Protein AF-A0A8C6QW88-F1 (afdb_monomer)

Structure (mmCIF, N/CA/C/O backbone):
data_AF-A0A8C6QW88-F1
#
_entry.id   AF-A0A8C6QW88-F1
#
loop_
_atom_site.group_PDB
_atom_site.id
_atom_site.type_symbol
_atom_site.label_atom_id
_atom_site.label_alt_i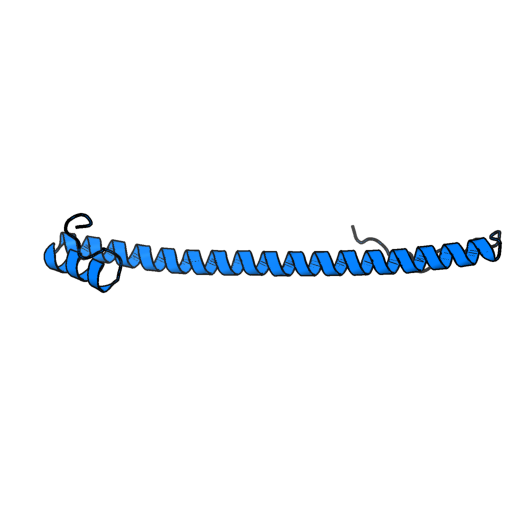d
_atom_site.label_comp_id
_atom_site.label_asym_id
_atom_site.label_entity_id
_atom_site.label_seq_id
_atom_site.pdbx_PDB_ins_code
_atom_site.Cartn_x
_atom_site.Cartn_y
_atom_site.Cartn_z
_atom_site.occupancy
_atom_site.B_iso_or_equiv
_atom_site.auth_seq_id
_atom_site.auth_comp_id
_atom_site.auth_asym_id
_atom_site.auth_atom_id
_atom_site.pdbx_PDB_model_num
ATOM 1 N N . MET A 1 1 ? 12.842 18.395 -13.458 1.00 39.19 1 MET A N 1
ATOM 2 C CA . MET A 1 1 ? 13.564 18.421 -14.747 1.00 39.19 1 MET A CA 1
ATOM 3 C C . MET A 1 1 ? 12.752 17.596 -15.723 1.00 39.19 1 MET A C 1
ATOM 5 O O . MET A 1 1 ? 12.643 16.396 -15.527 1.00 39.19 1 MET A O 1
ATOM 9 N N . VAL A 1 2 ? 12.088 18.245 -16.677 1.00 38.31 2 VAL A N 1
ATOM 10 C CA . VAL A 1 2 ? 11.358 17.550 -17.743 1.00 38.31 2 VAL A CA 1
ATOM 11 C C . VAL A 1 2 ? 12.418 16.987 -18.684 1.00 38.31 2 VAL A C 1
ATOM 13 O O . VAL A 1 2 ? 13.202 17.755 -19.242 1.00 38.31 2 VAL A O 1
ATOM 16 N N . LEU A 1 3 ? 12.514 15.661 -18.776 1.00 43.72 3 LEU A N 1
ATOM 17 C CA . LEU A 1 3 ? 13.368 15.003 -19.758 1.00 43.72 3 LEU A CA 1
ATOM 18 C C . LEU A 1 3 ? 12.786 15.340 -21.129 1.00 43.72 3 LEU A C 1
ATOM 20 O O . LEU A 1 3 ? 11.715 14.871 -21.493 1.00 43.72 3 LEU A O 1
ATOM 24 N N . LYS A 1 4 ? 13.458 16.248 -21.832 1.00 44.44 4 LYS A N 1
ATOM 25 C CA . LYS A 1 4 ? 13.124 16.634 -23.195 1.00 44.44 4 LYS A CA 1
ATOM 26 C C . LYS A 1 4 ? 13.384 15.413 -24.075 1.00 44.44 4 LYS A C 1
ATOM 28 O O . LYS A 1 4 ? 14.539 15.051 -24.288 1.00 44.44 4 LYS A O 1
ATOM 33 N N . GLU A 1 5 ? 12.319 14.744 -24.500 1.00 51.09 5 GLU A N 1
ATOM 34 C CA . GLU A 1 5 ? 12.393 13.650 -25.462 1.00 51.09 5 GLU A CA 1
ATOM 35 C C . GLU A 1 5 ? 12.981 14.199 -26.766 1.00 51.09 5 GLU A C 1
ATOM 37 O O . GLU A 1 5 ? 12.443 15.118 -27.382 1.00 51.09 5 GLU A O 1
ATOM 42 N N . GLY A 1 6 ? 14.161 13.695 -27.125 1.00 51.28 6 GLY A N 1
ATOM 43 C CA . GLY A 1 6 ? 14.83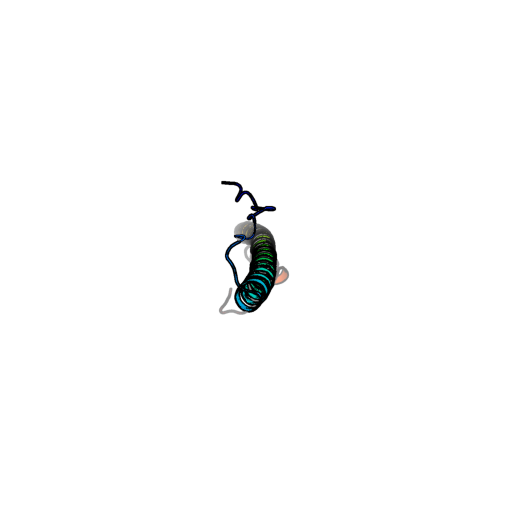0 13.993 -28.383 1.00 51.28 6 GLY A CA 1
ATOM 44 C C . GLY A 1 6 ? 14.122 13.288 -29.532 1.00 51.28 6 GLY A C 1
ATOM 45 O O . GLY A 1 6 ? 14.610 12.280 -30.038 1.00 51.28 6 GLY A O 1
ATOM 46 N N . GLU A 1 7 ? 12.968 13.805 -29.939 1.00 51.19 7 GLU A N 1
ATOM 47 C CA . GLU A 1 7 ? 12.393 13.521 -31.251 1.00 51.19 7 GLU A CA 1
ATOM 48 C C . GLU A 1 7 ? 13.228 14.260 -32.305 1.00 51.19 7 GLU A C 1
ATOM 50 O O . GLU A 1 7 ? 12.982 15.421 -32.622 1.00 51.19 7 GLU A O 1
ATOM 55 N N . GLY A 1 8 ? 14.291 13.606 -32.779 1.00 55.69 8 GLY A N 1
ATOM 56 C CA . GLY A 1 8 ? 15.162 14.137 -33.831 1.00 55.69 8 GLY A CA 1
ATOM 57 C C . GLY A 1 8 ? 16.655 13.952 -33.577 1.00 55.69 8 GLY A C 1
ATOM 58 O O . GLY A 1 8 ? 17.421 14.893 -33.749 1.00 55.69 8 GLY A O 1
ATOM 59 N N . GLU A 1 9 ? 17.102 12.766 -33.157 1.00 59.72 9 GLU A N 1
ATOM 60 C CA . GLU A 1 9 ? 18.519 12.423 -33.333 1.00 59.72 9 GLU A CA 1
ATOM 61 C C . GLU A 1 9 ? 18.755 12.133 -34.819 1.00 59.72 9 GLU A C 1
ATOM 63 O O . GLU A 1 9 ? 18.474 11.019 -35.284 1.00 59.72 9 GLU A O 1
ATOM 68 N N . ASP A 1 10 ? 19.223 13.163 -35.539 1.00 64.94 10 ASP A N 1
ATOM 69 C CA . ASP A 1 10 ? 19.799 13.082 -36.884 1.00 64.94 10 ASP A CA 1
ATOM 70 C C . ASP A 1 10 ? 20.609 11.791 -37.000 1.00 64.94 10 ASP A C 1
ATOM 72 O O . ASP A 1 10 ? 21.611 11.605 -36.307 1.00 64.94 10 ASP A O 1
ATOM 76 N N . VAL A 1 11 ? 20.134 10.856 -37.828 1.00 64.31 11 VAL A N 1
ATOM 77 C CA . VAL A 1 11 ? 20.845 9.599 -38.061 1.00 64.31 11 VAL A CA 1
ATOM 78 C C . VAL A 1 11 ? 22.164 9.967 -38.737 1.00 64.31 11 VAL A C 1
ATOM 80 O O . VAL A 1 11 ? 22.118 10.528 -39.836 1.00 64.31 11 VAL A O 1
ATOM 83 N N . PRO A 1 12 ? 23.323 9.666 -38.128 1.00 71.12 12 PRO A N 1
ATOM 84 C CA . PRO A 1 12 ? 24.604 10.004 -38.725 1.00 71.12 12 PRO A CA 1
ATOM 85 C C . PRO A 1 12 ? 24.702 9.416 -40.141 1.00 71.12 12 PRO A C 1
ATOM 87 O O . PRO A 1 12 ? 24.373 8.249 -40.399 1.00 71.12 12 PRO A O 1
ATOM 90 N N . SER A 1 13 ? 25.059 10.260 -41.110 1.00 70.25 13 SER A N 1
ATOM 91 C CA . SER A 1 13 ? 25.074 9.877 -42.527 1.00 70.25 13 SER A CA 1
ATOM 92 C C . SER A 1 13 ? 26.128 8.808 -42.839 1.00 70.25 13 SER A C 1
ATOM 94 O O . SER A 1 13 ? 25.993 8.098 -43.833 1.00 70.25 13 SER A O 1
ATOM 96 N N . ASP A 1 14 ? 27.127 8.667 -41.970 1.00 81.19 14 ASP A N 1
ATOM 97 C CA . ASP A 1 14 ? 28.286 7.777 -42.054 1.00 81.19 14 ASP A CA 1
ATOM 98 C C . ASP A 1 14 ? 28.022 6.318 -41.642 1.00 81.19 14 ASP A C 1
ATOM 100 O O . ASP A 1 14 ? 28.894 5.478 -41.845 1.00 81.19 14 ASP A O 1
ATOM 104 N N . LEU A 1 15 ? 26.829 5.981 -41.142 1.00 80.38 15 LEU A N 1
ATOM 105 C CA . LEU A 1 15 ? 26.510 4.603 -40.747 1.00 80.38 15 LEU A CA 1
ATOM 106 C C . LEU A 1 15 ? 26.360 3.647 -41.945 1.00 80.38 15 LEU A C 1
ATOM 108 O O . LEU A 1 15 ? 25.785 3.973 -42.986 1.00 80.38 15 LEU A O 1
ATOM 112 N N . THR A 1 16 ? 26.794 2.407 -41.791 1.00 89.50 16 THR A N 1
ATOM 113 C CA . THR A 1 16 ? 26.479 1.319 -42.726 1.00 89.50 16 THR A CA 1
ATOM 114 C C . THR A 1 16 ? 25.010 0.886 -42.601 1.00 89.50 16 THR A C 1
ATOM 116 O O . THR A 1 16 ? 24.304 1.256 -41.663 1.00 89.50 16 THR A O 1
ATOM 119 N N . ALA A 1 17 ? 24.498 0.112 -43.564 1.00 86.69 17 ALA A N 1
ATOM 120 C CA . ALA A 1 17 ? 23.114 -0.376 -43.516 1.00 86.69 17 ALA A CA 1
ATOM 121 C C . ALA A 1 17 ? 22.842 -1.262 -42.283 1.00 86.69 17 ALA A C 1
ATOM 123 O O . ALA A 1 17 ? 21.769 -1.175 -41.690 1.00 86.69 17 ALA A O 1
ATOM 124 N N . GLU A 1 18 ? 23.828 -2.067 -41.879 1.00 91.31 18 GLU A N 1
ATOM 125 C CA . GLU A 1 18 ? 23.756 -2.927 -40.693 1.00 91.31 18 GLU A CA 1
ATOM 126 C C . GLU A 1 18 ? 23.683 -2.095 -39.406 1.00 91.31 18 GLU A C 1
ATOM 128 O O . GLU A 1 18 ? 22.786 -2.303 -38.590 1.00 91.31 18 GLU A O 1
ATOM 133 N N . GLU A 1 19 ? 24.536 -1.076 -39.269 1.00 89.00 19 GLU A N 1
ATOM 134 C CA . GLU A 1 19 ? 24.529 -0.176 -38.107 1.00 89.00 19 GLU A CA 1
ATOM 135 C C . GLU A 1 19 ? 23.231 0.639 -38.006 1.00 89.00 19 GLU A C 1
ATOM 137 O O . GLU A 1 19 ? 22.718 0.864 -36.909 1.00 89.00 19 GLU A O 1
ATOM 142 N N . ARG A 1 20 ? 22.646 1.054 -39.141 1.00 86.44 20 ARG A N 1
ATOM 143 C CA . ARG A 1 20 ? 21.329 1.720 -39.152 1.00 86.44 20 ARG A CA 1
ATOM 144 C C . ARG A 1 20 ? 20.225 0.792 -38.640 1.00 86.44 20 ARG A C 1
ATOM 146 O O . ARG A 1 20 ? 19.368 1.242 -37.880 1.00 86.44 20 ARG A O 1
ATOM 153 N N . GLN A 1 21 ? 20.252 -0.485 -39.026 1.00 90.44 21 GLN A N 1
ATOM 154 C CA . GLN A 1 21 ? 19.273 -1.468 -38.562 1.00 90.44 21 GLN A CA 1
ATOM 155 C C . GLN A 1 21 ? 19.436 -1.774 -37.068 1.00 90.44 21 GLN A C 1
ATOM 157 O O . GLN A 1 21 ? 18.444 -1.888 -36.345 1.00 90.44 21 GLN A O 1
ATOM 162 N N . GLU A 1 22 ? 20.674 -1.880 -36.585 1.00 92.44 22 GLU A N 1
ATOM 163 C CA . GLU A 1 22 ? 20.954 -2.079 -35.163 1.00 92.44 22 GLU A CA 1
ATOM 164 C C . GLU A 1 22 ? 20.514 -0.871 -34.326 1.00 92.44 22 GLU A C 1
ATOM 166 O O . GLU A 1 22 ? 19.868 -1.043 -33.290 1.00 92.44 22 GLU A O 1
ATOM 171 N N . LEU A 1 23 ? 20.749 0.351 -34.812 1.00 89.50 23 LEU A N 1
ATOM 172 C CA . LEU A 1 23 ? 20.258 1.571 -34.174 1.00 89.50 23 LEU A CA 1
ATOM 173 C C . LEU A 1 23 ? 18.726 1.586 -34.066 1.00 89.50 23 LEU A C 1
ATOM 175 O O . LEU A 1 23 ? 18.188 1.970 -33.027 1.00 89.50 23 LEU A O 1
ATOM 179 N N . GLU A 1 24 ? 18.009 1.148 -35.104 1.00 90.94 24 GLU A N 1
ATOM 180 C CA . GLU A 1 24 ? 16.548 1.020 -35.056 1.00 90.94 24 GLU A CA 1
ATOM 181 C C . GLU A 1 24 ? 16.104 -0.004 -33.998 1.00 90.94 24 GLU A C 1
ATOM 183 O O . GLU A 1 24 ? 15.201 0.273 -33.205 1.00 90.94 24 GLU A O 1
ATOM 188 N N . ASN A 1 25 ? 16.780 -1.154 -33.922 1.00 95.19 25 ASN A N 1
ATOM 189 C CA . ASN A 1 25 ? 16.499 -2.180 -32.916 1.00 95.19 25 ASN A CA 1
ATOM 190 C C . ASN A 1 25 ? 16.731 -1.655 -31.491 1.00 95.19 25 ASN A C 1
ATOM 192 O O . ASN A 1 25 ? 15.905 -1.880 -30.604 1.00 95.19 25 ASN A O 1
ATOM 196 N N . ILE A 1 26 ? 17.820 -0.911 -31.270 1.00 94.75 26 ILE A N 1
ATOM 197 C CA . ILE A 1 26 ? 18.115 -0.264 -29.985 1.00 94.75 26 ILE A CA 1
ATOM 198 C C . ILE A 1 26 ? 17.033 0.764 -29.645 1.00 94.75 26 ILE A C 1
ATOM 200 O O . ILE A 1 26 ? 16.550 0.791 -28.513 1.00 94.75 26 ILE A O 1
ATOM 204 N N . ARG A 1 27 ? 16.616 1.591 -30.612 1.00 93.19 27 ARG A N 1
ATOM 205 C CA . ARG A 1 27 ? 15.550 2.589 -30.421 1.00 93.19 27 ARG A CA 1
ATOM 206 C C . ARG A 1 27 ? 14.222 1.932 -30.054 1.00 93.19 27 ARG A C 1
ATOM 208 O O . ARG A 1 27 ? 13.583 2.379 -29.104 1.00 93.19 27 ARG A O 1
ATOM 215 N N . ARG A 1 28 ? 13.851 0.841 -30.728 1.00 96.25 28 ARG A N 1
ATOM 216 C CA . ARG A 1 28 ? 12.650 0.058 -30.409 1.00 96.25 28 ARG A CA 1
ATOM 217 C C . ARG A 1 28 ? 12.714 -0.510 -28.995 1.00 96.25 28 ARG A C 1
ATOM 219 O O . ARG A 1 28 ? 11.813 -0.281 -28.197 1.00 96.25 28 ARG A O 1
ATOM 226 N N . ARG A 1 29 ? 13.825 -1.159 -28.641 1.00 96.44 29 ARG A N 1
ATOM 227 C CA . ARG A 1 29 ? 14.012 -1.730 -27.302 1.00 96.44 29 ARG A CA 1
ATOM 228 C C . ARG A 1 29 ? 14.022 -0.660 -26.209 1.00 96.44 29 ARG A C 1
ATOM 230 O O . ARG A 1 29 ? 13.508 -0.884 -25.119 1.00 96.44 29 ARG A O 1
ATOM 237 N N . LYS A 1 30 ? 14.578 0.522 -26.491 1.00 95.44 30 LYS A N 1
ATOM 238 C CA . LYS A 1 30 ? 14.512 1.680 -25.589 1.00 95.44 30 LYS A CA 1
ATOM 239 C C . LYS A 1 30 ? 13.062 2.112 -25.357 1.00 95.44 30 LYS A C 1
ATOM 241 O O . LYS A 1 30 ? 12.707 2.371 -24.213 1.00 95.44 30 LYS A O 1
ATOM 246 N N . GLN A 1 31 ? 12.237 2.177 -26.403 1.00 96.12 31 GLN A N 1
ATOM 247 C CA . GLN A 1 31 ? 10.814 2.513 -26.273 1.00 96.12 31 GLN A CA 1
ATOM 248 C C . GLN A 1 31 ? 10.055 1.470 -25.446 1.00 96.12 31 GLN A C 1
ATOM 250 O O . GLN A 1 31 ? 9.307 1.846 -24.549 1.00 96.12 31 GLN A O 1
ATOM 255 N N . GLU A 1 32 ? 10.301 0.181 -25.683 1.00 97.44 32 GLU A N 1
ATOM 256 C CA . GLU A 1 32 ? 9.712 -0.912 -24.894 1.00 97.44 32 GLU A CA 1
ATOM 257 C C . GLU A 1 32 ? 10.081 -0.795 -23.409 1.00 97.44 32 GLU A C 1
ATOM 259 O O . GLU A 1 32 ? 9.206 -0.812 -22.547 1.00 97.44 32 GLU A O 1
ATOM 264 N N . LEU A 1 33 ? 11.364 -0.576 -23.104 1.00 97.94 33 LEU A N 1
ATOM 265 C CA . LEU A 1 33 ? 11.827 -0.396 -21.727 1.00 97.94 33 LEU A CA 1
ATOM 266 C C . LEU A 1 33 ? 11.219 0.843 -21.063 1.00 97.94 33 LEU A C 1
ATOM 268 O O . LEU A 1 33 ? 10.877 0.799 -19.885 1.00 97.94 33 LEU A O 1
ATOM 272 N N . LEU A 1 34 ? 11.079 1.954 -21.790 1.00 97.00 34 LEU A N 1
ATOM 273 C CA . LEU A 1 34 ? 10.436 3.158 -21.257 1.00 97.00 34 LEU A CA 1
ATOM 274 C C . LEU A 1 34 ? 8.954 2.919 -20.953 1.00 97.00 34 LEU A C 1
ATOM 276 O O . LEU A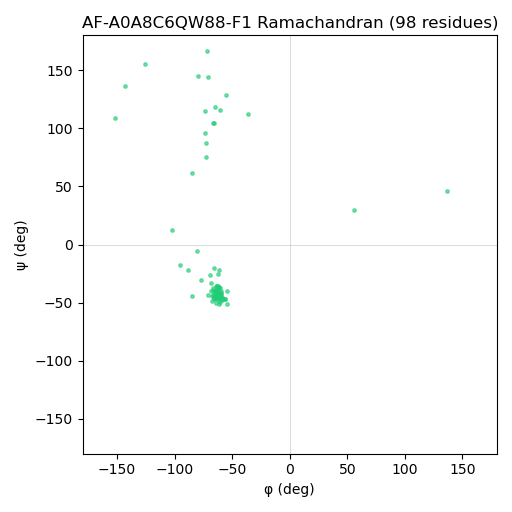 1 34 ? 8.478 3.359 -19.906 1.00 97.00 34 LEU A O 1
ATOM 280 N N . ALA A 1 35 ? 8.250 2.189 -21.821 1.00 97.06 35 ALA A N 1
ATOM 281 C CA . ALA A 1 35 ? 6.864 1.803 -21.591 1.00 97.06 35 ALA A CA 1
ATOM 282 C C . ALA A 1 35 ? 6.730 0.889 -20.361 1.00 97.06 35 ALA A C 1
ATOM 284 O O . ALA A 1 35 ? 5.868 1.124 -19.515 1.00 97.06 35 ALA A O 1
ATOM 285 N N . ASP A 1 36 ? 7.622 -0.093 -20.207 1.00 98.12 36 ASP A N 1
ATOM 286 C CA . ASP A 1 36 ? 7.653 -0.971 -19.033 1.00 98.12 36 ASP A CA 1
ATOM 287 C C . ASP A 1 36 ? 7.940 -0.196 -17.739 1.00 98.12 36 ASP A C 1
ATOM 289 O O . ASP A 1 36 ? 7.273 -0.413 -16.727 1.00 98.12 36 ASP A O 1
ATOM 293 N N . ILE A 1 37 ? 8.894 0.743 -17.763 1.00 97.94 37 ILE A N 1
ATOM 294 C CA . ILE A 1 37 ? 9.181 1.621 -16.619 1.00 97.94 37 ILE A CA 1
ATOM 295 C C . ILE A 1 37 ? 7.946 2.443 -16.254 1.00 97.94 37 ILE A C 1
ATOM 297 O O . ILE A 1 37 ? 7.664 2.613 -15.067 1.00 97.94 37 ILE A O 1
ATOM 301 N N . GLN A 1 38 ? 7.226 2.974 -17.244 1.00 97.12 38 GLN A N 1
ATOM 302 C CA . GLN A 1 38 ? 6.026 3.760 -16.984 1.00 97.12 38 GLN A CA 1
ATOM 303 C C . GLN A 1 38 ? 4.927 2.896 -16.360 1.00 97.12 38 GLN A C 1
ATOM 305 O O . GLN A 1 38 ? 4.400 3.271 -15.317 1.00 97.12 38 GLN A O 1
ATOM 310 N N . ARG A 1 39 ? 4.675 1.700 -16.905 1.00 98.31 39 ARG A N 1
ATOM 311 C CA . ARG A 1 39 ? 3.711 0.751 -16.331 1.00 98.31 39 ARG A CA 1
ATOM 312 C C . ARG A 1 39 ? 4.046 0.418 -14.876 1.00 98.31 39 ARG A C 1
ATOM 314 O O . ARG A 1 39 ? 3.177 0.499 -14.019 1.00 98.31 39 ARG A O 1
ATOM 321 N N . LEU A 1 40 ? 5.309 0.108 -14.576 1.00 98.25 40 LEU A N 1
ATOM 322 C CA . LEU A 1 40 ? 5.735 -0.198 -13.206 1.00 98.25 40 LEU A CA 1
ATOM 323 C C . LEU A 1 40 ? 5.543 0.987 -12.251 1.00 98.25 40 LEU A C 1
ATOM 325 O O . LEU A 1 40 ? 5.197 0.791 -11.089 1.00 98.25 40 LEU A O 1
ATOM 329 N N . LYS A 1 41 ? 5.767 2.223 -12.712 1.00 98.00 41 LYS A N 1
ATOM 330 C CA . LYS A 1 41 ? 5.490 3.418 -11.902 1.00 98.00 41 LYS A CA 1
ATOM 331 C C . LYS A 1 41 ? 4.004 3.565 -11.602 1.00 98.00 41 LYS A C 1
ATOM 333 O O . LYS A 1 41 ? 3.667 3.917 -10.475 1.00 98.00 41 LYS A O 1
ATOM 338 N N . ASP A 1 42 ? 3.153 3.298 -12.587 1.00 97.56 42 ASP A N 1
ATOM 339 C CA . ASP A 1 42 ? 1.703 3.382 -12.433 1.00 97.56 42 ASP A CA 1
ATOM 340 C C . ASP A 1 42 ? 1.200 2.299 -11.460 1.00 97.56 42 ASP A C 1
ATOM 342 O O . ASP A 1 42 ? 0.455 2.616 -10.535 1.00 97.56 42 ASP A O 1
ATOM 346 N N . GLU A 1 43 ? 1.708 1.065 -11.572 1.00 98.12 43 GLU A N 1
ATOM 347 C CA . GLU A 1 43 ? 1.431 -0.030 -10.625 1.00 98.12 43 GLU A CA 1
ATOM 348 C C . GLU A 1 43 ? 1.862 0.329 -9.190 1.00 98.12 43 GLU A C 1
ATOM 350 O O . GLU A 1 43 ? 1.111 0.135 -8.234 1.00 98.12 43 GLU A O 1
ATOM 355 N N . ILE A 1 44 ? 3.057 0.906 -9.011 1.00 97.81 44 ILE A N 1
ATOM 356 C CA . ILE A 1 44 ? 3.528 1.354 -7.689 1.00 97.81 44 ILE A CA 1
ATOM 357 C C . ILE A 1 44 ? 2.625 2.460 -7.129 1.00 97.81 44 ILE A C 1
ATOM 359 O O . ILE A 1 44 ? 2.327 2.459 -5.933 1.00 97.81 44 ILE A O 1
ATOM 363 N N . ALA A 1 45 ? 2.204 3.409 -7.968 1.00 97.19 45 ALA A N 1
ATOM 364 C CA . ALA A 1 45 ? 1.325 4.495 -7.549 1.00 97.19 45 ALA A CA 1
ATOM 365 C C . ALA A 1 45 ? -0.051 3.972 -7.108 1.00 97.19 45 ALA A C 1
ATOM 367 O O . ALA A 1 45 ? -0.590 4.444 -6.108 1.00 97.19 45 ALA A O 1
ATOM 368 N N . GLU A 1 46 ? -0.597 2.976 -7.806 1.00 97.38 46 GLU A N 1
ATOM 369 C CA . GLU A 1 46 ? -1.845 2.310 -7.427 1.00 97.38 46 GLU A CA 1
ATOM 370 C C . GLU A 1 46 ? -1.724 1.627 -6.059 1.00 97.38 46 GLU A C 1
ATOM 372 O O . GLU A 1 46 ? -2.499 1.934 -5.152 1.00 97.38 46 GLU A O 1
ATOM 377 N N . VAL A 1 47 ? -0.690 0.804 -5.858 1.00 97.25 47 VAL A N 1
ATOM 378 C CA . VAL A 1 47 ? -0.447 0.126 -4.573 1.00 97.25 47 VAL A CA 1
ATOM 379 C C . VAL A 1 47 ? -0.248 1.131 -3.432 1.00 97.25 47 VAL A C 1
ATOM 381 O O . VAL A 1 47 ? -0.756 0.931 -2.329 1.00 97.25 47 VAL A O 1
ATOM 384 N N . ALA A 1 48 ? 0.463 2.237 -3.674 1.00 95.31 48 ALA A N 1
ATOM 385 C CA . ALA A 1 48 ? 0.639 3.286 -2.671 1.00 95.31 48 ALA A CA 1
ATOM 386 C C . ALA A 1 48 ? -0.702 3.924 -2.260 1.00 95.31 48 ALA A C 1
ATOM 388 O O . ALA A 1 48 ? -0.954 4.104 -1.066 1.00 95.31 48 ALA A O 1
ATOM 389 N N . ASN A 1 49 ? -1.580 4.202 -3.229 1.00 94.94 49 ASN A N 1
ATOM 390 C CA . ASN A 1 49 ? -2.921 4.731 -2.969 1.00 94.94 49 ASN A CA 1
ATOM 391 C C . ASN A 1 49 ? -3.797 3.728 -2.199 1.00 94.94 49 ASN A C 1
ATOM 393 O O . ASN A 1 49 ? -4.538 4.118 -1.294 1.00 94.94 49 ASN A O 1
ATOM 397 N N . GLU A 1 50 ? -3.712 2.434 -2.522 1.00 93.75 50 GLU A N 1
ATOM 398 C CA . GLU A 1 50 ? -4.424 1.389 -1.779 1.00 93.75 50 GLU A CA 1
ATOM 399 C C . GLU A 1 50 ? -3.975 1.323 -0.315 1.00 93.75 50 GLU A C 1
ATOM 401 O O . GLU A 1 50 ? -4.815 1.269 0.587 1.00 93.75 50 GLU A O 1
ATOM 406 N N . ILE A 1 51 ? -2.664 1.391 -0.059 1.00 92.62 51 ILE A N 1
ATOM 407 C CA . ILE A 1 51 ? -2.104 1.404 1.300 1.00 92.62 51 ILE A CA 1
ATOM 408 C C . ILE A 1 51 ? -2.609 2.617 2.091 1.00 92.62 51 ILE A C 1
ATOM 410 O O . ILE A 1 51 ? -3.033 2.464 3.239 1.00 92.62 51 ILE A O 1
ATOM 414 N N . GLU A 1 52 ? -2.603 3.810 1.495 1.00 90.38 52 GLU A N 1
ATOM 415 C CA . GLU A 1 52 ? -3.099 5.026 2.152 1.00 90.38 52 GLU A CA 1
ATOM 416 C C . GLU A 1 52 ? -4.598 4.924 2.4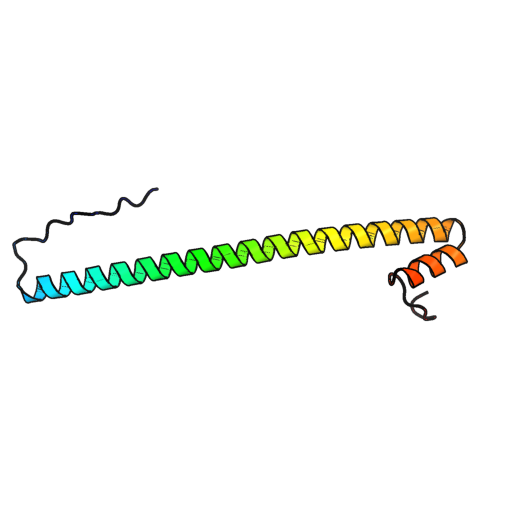83 1.00 90.38 52 GLU A C 1
ATOM 418 O O . GLU A 1 52 ? -5.029 5.229 3.601 1.00 90.38 52 GLU A O 1
ATOM 423 N N . SER A 1 53 ? -5.397 4.418 1.539 1.00 88.50 53 SER A N 1
ATOM 424 C CA . SER A 1 53 ? -6.836 4.197 1.719 1.00 88.50 53 SER A CA 1
ATOM 425 C C . SER A 1 53 ? -7.141 3.206 2.850 1.00 88.50 53 SER A C 1
ATOM 427 O O . SER A 1 53 ? -8.025 3.447 3.690 1.00 88.50 53 SER A O 1
ATOM 429 N N . LEU A 1 54 ? -6.385 2.105 2.915 1.00 87.25 54 LEU A N 1
ATOM 430 C CA . LEU A 1 54 ? -6.479 1.123 3.994 1.00 87.25 54 LEU A CA 1
ATOM 431 C C . LEU A 1 54 ? -6.084 1.742 5.339 1.00 87.25 54 LEU A C 1
ATOM 433 O O . LEU A 1 54 ? -6.840 1.604 6.302 1.00 87.25 54 LEU A O 1
ATOM 437 N N . GLY A 1 55 ? -4.975 2.486 5.395 1.00 84.88 55 GLY A N 1
ATOM 438 C CA . GLY A 1 55 ? -4.525 3.195 6.597 1.00 84.88 55 GLY A CA 1
ATOM 439 C C . GLY A 1 55 ? -5.604 4.121 7.165 1.00 84.88 55 GLY A C 1
ATOM 440 O O . GLY A 1 55 ? -6.002 3.976 8.321 1.00 84.88 55 GLY A O 1
ATOM 441 N N . SER A 1 56 ? -6.183 4.983 6.324 1.00 82.06 56 SER A N 1
ATOM 442 C CA . SER A 1 56 ? -7.257 5.906 6.724 1.00 82.06 56 SER A CA 1
ATOM 443 C C . SER A 1 56 ? -8.523 5.185 7.208 1.00 82.06 56 SER A C 1
ATOM 445 O O . SER A 1 56 ? -9.239 5.639 8.110 1.00 82.06 56 SER A O 1
ATOM 447 N N . THR A 1 57 ? -8.847 4.046 6.599 1.00 85.88 57 THR A N 1
ATOM 448 C CA . THR A 1 57 ? -10.022 3.255 6.977 1.00 85.88 57 THR A CA 1
ATOM 449 C C . THR A 1 57 ? -9.823 2.574 8.329 1.00 85.88 57 THR A C 1
ATOM 451 O O . THR A 1 57 ? -10.717 2.632 9.179 1.00 85.88 57 THR A O 1
ATOM 454 N N . GLU A 1 58 ? -8.649 1.994 8.567 1.00 85.56 58 GLU A N 1
ATOM 455 C CA . GLU A 1 58 ? -8.302 1.373 9.846 1.00 85.56 58 GLU A CA 1
ATOM 456 C C . GLU A 1 58 ? -8.190 2.411 10.974 1.00 85.56 58 GLU A C 1
ATOM 458 O O . GLU A 1 58 ? -8.715 2.198 12.068 1.00 85.56 58 GLU A O 1
ATOM 463 N N . GLU A 1 59 ? -7.629 3.591 10.705 1.00 86.06 59 GLU A N 1
ATOM 464 C CA . GLU A 1 59 ? -7.592 4.707 11.659 1.00 86.06 59 GLU A CA 1
ATOM 465 C C . GLU A 1 59 ? -8.995 5.170 12.067 1.00 86.06 59 GLU A C 1
ATOM 467 O O . GLU A 1 59 ? -9.268 5.381 13.256 1.00 86.06 59 GLU A O 1
ATOM 472 N N . ARG A 1 60 ? -9.924 5.270 11.105 1.00 87.31 60 ARG A N 1
ATOM 473 C CA . ARG A 1 60 ? -11.330 5.596 11.391 1.00 87.31 60 ARG A CA 1
ATOM 474 C C . ARG A 1 60 ? -11.997 4.535 12.267 1.00 87.31 60 ARG A C 1
ATOM 476 O O . ARG A 1 60 ? -12.647 4.899 13.253 1.00 87.31 60 ARG A O 1
ATOM 483 N N . LYS A 1 61 ? -11.808 3.245 11.966 1.00 88.31 61 LYS A N 1
ATOM 484 C CA . LYS A 1 61 ? -12.335 2.138 12.790 1.00 88.31 61 LYS A CA 1
ATOM 485 C C . LYS A 1 61 ? -11.761 2.167 14.205 1.00 88.31 61 LYS A C 1
ATOM 487 O O . LYS A 1 61 ? -12.518 2.073 15.173 1.00 88.31 61 LYS A O 1
ATOM 492 N N . ASN A 1 62 ? -10.454 2.379 14.344 1.00 90.56 62 ASN A N 1
ATOM 493 C CA . ASN A 1 62 ? -9.795 2.477 15.645 1.00 90.56 62 ASN A CA 1
ATOM 494 C C . ASN A 1 62 ? -10.310 3.666 16.460 1.00 90.56 62 ASN A C 1
ATOM 496 O O . ASN A 1 62 ? -10.580 3.530 17.655 1.00 90.56 62 ASN A O 1
ATOM 500 N N . MET A 1 63 ? -10.521 4.822 15.826 1.00 90.56 63 MET A N 1
ATOM 501 C CA . MET A 1 63 ? -11.103 5.982 16.498 1.00 90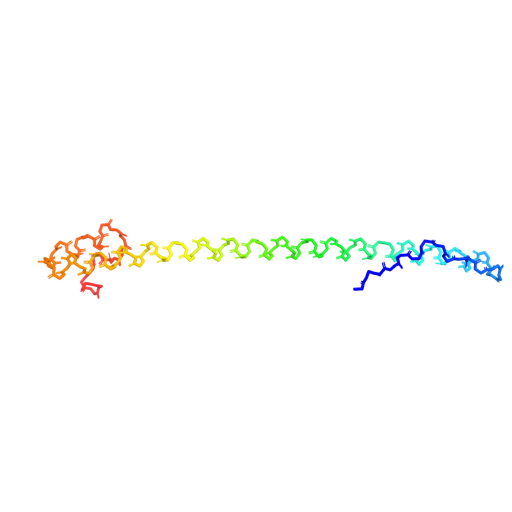.56 63 MET A CA 1
ATOM 502 C C . MET A 1 63 ? -12.530 5.702 16.991 1.00 90.56 63 MET A C 1
ATOM 504 O O . MET A 1 63 ? -12.881 6.090 18.109 1.00 90.56 63 MET A O 1
ATOM 508 N N . GLN A 1 64 ? -13.351 5.017 16.189 1.00 92.12 64 GLN A N 1
ATOM 509 C CA . GLN A 1 64 ? -14.697 4.609 16.591 1.00 92.12 64 GLN A CA 1
ATOM 510 C C . GLN A 1 64 ? -14.659 3.624 17.769 1.00 92.12 64 GLN A C 1
ATOM 512 O O . GLN A 1 64 ? -15.338 3.862 18.772 1.00 92.12 64 GLN A O 1
ATOM 517 N N . ARG A 1 65 ? -13.803 2.595 17.706 1.00 94.25 65 ARG A N 1
ATOM 518 C CA . ARG A 1 65 ? -13.603 1.622 18.792 1.00 94.25 65 ARG A CA 1
ATOM 519 C C . ARG A 1 65 ? -13.177 2.314 20.090 1.00 94.25 65 ARG A C 1
ATOM 521 O O . ARG A 1 65 ? -13.785 2.096 21.136 1.00 94.25 65 ARG A O 1
ATOM 528 N N . ASN A 1 66 ? -12.204 3.225 20.025 1.00 95.06 66 ASN A N 1
ATOM 529 C CA . ASN A 1 66 ? -11.713 3.975 21.186 1.00 95.06 66 ASN A CA 1
ATOM 530 C C . ASN A 1 66 ? -12.799 4.849 21.828 1.00 95.06 66 ASN A C 1
ATOM 532 O O . ASN A 1 66 ? -12.886 4.927 23.057 1.00 95.06 66 ASN A O 1
ATOM 536 N N . LYS A 1 67 ? -13.662 5.479 21.018 1.00 96.44 67 LYS A N 1
ATOM 537 C CA . LYS A 1 67 ? -14.821 6.230 21.526 1.00 96.44 67 LYS A CA 1
ATOM 538 C C . LYS A 1 67 ? -15.787 5.317 22.275 1.00 96.44 67 LYS A C 1
ATOM 540 O O . LYS A 1 67 ? -16.203 5.671 23.379 1.00 96.44 67 LYS A O 1
ATOM 545 N N . GLN A 1 68 ? -16.107 4.144 21.727 1.00 96.94 68 GLN A N 1
ATOM 546 C CA . GLN A 1 68 ? -16.997 3.198 22.402 1.00 96.94 68 GLN A CA 1
ATOM 547 C C . GLN A 1 68 ? -16.379 2.673 23.708 1.00 96.94 68 GLN A C 1
ATOM 549 O O . GLN A 1 68 ? -17.062 2.658 24.730 1.00 96.94 68 GLN A O 1
ATOM 554 N N . VAL A 1 69 ? -15.079 2.358 23.735 1.00 96.94 69 VAL A N 1
ATOM 555 C CA . VAL A 1 69 ? -14.383 1.959 24.974 1.00 96.94 69 VAL A CA 1
ATOM 556 C C . VAL A 1 69 ? -14.447 3.073 26.021 1.00 96.94 69 VAL A C 1
ATOM 558 O O . VAL A 1 69 ? -14.796 2.823 27.175 1.00 96.94 69 VAL A O 1
ATOM 561 N N . ALA A 1 70 ? -14.175 4.324 25.638 1.00 97.69 70 ALA A N 1
ATOM 562 C CA . ALA A 1 70 ? -14.271 5.464 26.549 1.00 97.69 70 ALA A CA 1
ATOM 563 C C . ALA A 1 70 ? -15.698 5.652 27.100 1.00 97.69 70 ALA A C 1
ATOM 565 O O . ALA A 1 70 ? -15.872 5.971 28.279 1.00 97.69 70 ALA A O 1
ATOM 566 N N . MET A 1 71 ? -16.725 5.422 26.276 1.00 97.19 71 MET A N 1
ATOM 567 C CA . MET A 1 71 ? -18.123 5.421 26.718 1.00 97.19 71 MET A CA 1
ATOM 568 C C . MET A 1 71 ? -18.429 4.274 27.686 1.00 97.19 71 MET A C 1
ATOM 570 O O . MET A 1 71 ? -19.066 4.514 28.711 1.00 97.19 71 MET A O 1
ATOM 574 N N . GLY A 1 72 ? -17.953 3.059 27.407 1.00 97.75 72 GLY A N 1
ATOM 575 C CA . GLY A 1 72 ? -18.098 1.904 28.294 1.00 97.75 72 GLY A CA 1
ATOM 576 C C . GLY A 1 72 ? -17.444 2.134 29.654 1.00 97.75 72 GLY A C 1
ATOM 577 O O . GLY A 1 72 ? -18.075 1.901 30.681 1.00 97.75 72 GLY A O 1
ATOM 578 N N . ARG A 1 73 ? -16.245 2.732 29.680 1.00 98.19 73 ARG A N 1
ATOM 579 C CA . ARG A 1 73 ? -15.576 3.159 30.924 1.00 98.19 73 ARG A CA 1
ATOM 580 C C . ARG A 1 73 ? -16.391 4.192 31.701 1.00 98.19 73 ARG A C 1
ATOM 582 O O . ARG A 1 73 ? -16.540 4.066 32.910 1.00 98.19 73 ARG A O 1
ATOM 589 N N . LYS A 1 74 ? -16.960 5.199 31.025 1.00 98.38 74 LYS A N 1
ATOM 590 C CA . LYS A 1 74 ? -17.857 6.174 31.676 1.00 98.38 74 LYS A CA 1
ATOM 591 C C . LYS A 1 74 ? -19.094 5.495 32.267 1.00 98.38 74 LYS A C 1
ATOM 593 O O . LYS A 1 74 ? -19.470 5.817 33.388 1.00 98.38 74 LYS A O 1
ATOM 598 N N . LYS A 1 75 ? -19.700 4.546 31.544 1.00 98.12 75 LYS A N 1
ATOM 599 C CA . LYS A 1 75 ? -20.838 3.756 32.035 1.00 98.12 75 LYS A CA 1
ATOM 600 C C . LYS A 1 75 ? -20.449 2.898 33.235 1.00 98.12 75 LYS A C 1
ATOM 602 O O . LYS A 1 75 ? -21.195 2.898 34.201 1.00 98.12 75 LYS A O 1
ATOM 607 N N . PHE A 1 76 ? -19.281 2.257 33.209 1.00 98.19 76 PHE A N 1
ATOM 608 C CA . PHE A 1 76 ? -18.748 1.477 34.329 1.00 98.19 76 PHE A CA 1
ATOM 609 C C . PHE A 1 76 ? -18.557 2.332 35.581 1.00 98.19 76 PHE A C 1
ATOM 611 O O . PHE A 1 76 ? -18.990 1.949 36.661 1.00 98.19 76 PHE A O 1
ATOM 618 N N . ASN A 1 77 ? -17.981 3.526 35.421 1.00 98.00 77 ASN A N 1
ATOM 619 C CA . ASN A 1 77 ? -17.802 4.466 36.526 1.00 98.00 77 ASN A CA 1
ATOM 620 C C . ASN A 1 77 ? -19.138 4.933 37.133 1.00 98.00 77 ASN A C 1
ATOM 622 O O . ASN A 1 77 ? -19.160 5.334 38.292 1.00 98.00 77 ASN A O 1
ATOM 626 N N . MET A 1 78 ? -20.236 4.913 36.366 1.00 98.06 78 MET A N 1
ATOM 627 C CA . MET A 1 78 ? -21.582 5.222 36.867 1.00 98.06 78 MET A CA 1
ATOM 628 C C . MET A 1 78 ? -22.274 4.005 37.494 1.00 98.06 78 MET A C 1
ATOM 630 O O . MET A 1 78 ? -22.924 4.127 38.526 1.00 98.06 78 MET A O 1
ATOM 634 N N . ASP A 1 79 ? -22.180 2.850 36.841 1.00 98.12 79 ASP A N 1
ATOM 635 C CA . ASP A 1 79 ? -22.757 1.575 37.252 1.00 98.12 79 ASP A CA 1
ATOM 636 C C . ASP A 1 79 ? -21.869 0.452 36.685 1.00 98.12 79 ASP A C 1
ATOM 638 O O . ASP A 1 79 ? -21.882 0.212 35.466 1.00 98.12 79 ASP A O 1
ATOM 642 N N . PRO A 1 80 ? -21.105 -0.252 37.542 1.00 97.38 80 PRO A N 1
ATOM 643 C CA . PRO A 1 80 ? -20.167 -1.275 37.096 1.00 97.38 80 PRO A CA 1
ATOM 644 C C . PRO A 1 80 ? -20.816 -2.353 36.224 1.00 97.38 80 PRO A C 1
ATOM 646 O O . PRO A 1 80 ? -20.260 -2.729 35.193 1.00 97.38 80 PRO A O 1
ATOM 649 N N . LYS A 1 81 ? -22.033 -2.798 36.566 1.00 97.00 81 LYS A N 1
ATOM 650 C CA . LYS A 1 81 ? -22.726 -3.855 35.815 1.00 97.00 81 LYS A CA 1
ATOM 651 C C . LYS A 1 81 ? -23.119 -3.373 34.424 1.00 97.00 81 LYS A C 1
ATOM 653 O O . LYS A 1 81 ? -22.897 -4.081 33.447 1.00 97.00 81 LYS A O 1
ATOM 658 N N . LYS A 1 82 ? -23.656 -2.153 34.312 1.00 97.50 82 LYS A N 1
ATOM 659 C CA . LYS A 1 82 ? -24.035 -1.576 33.009 1.00 97.50 82 LYS A CA 1
ATOM 660 C C . LYS A 1 82 ? -22.829 -1.259 32.132 1.00 97.50 82 LYS A C 1
ATOM 662 O O . LYS A 1 82 ? -22.935 -1.343 30.912 1.00 97.50 82 LYS A O 1
ATOM 667 N N . GLY A 1 83 ? -21.701 -0.875 32.727 1.00 97.81 83 GLY A N 1
ATOM 668 C CA . GLY A 1 83 ? -20.451 -0.663 32.000 1.00 97.81 83 GLY A CA 1
ATOM 669 C C . GLY A 1 83 ? -19.908 -1.938 31.368 1.00 97.81 83 GLY A C 1
ATOM 670 O O . GLY A 1 83 ? -19.638 -1.941 30.169 1.00 97.81 83 GLY A O 1
ATOM 671 N N . ILE A 1 84 ? -19.806 -3.015 32.155 1.00 97.38 84 ILE A N 1
ATOM 672 C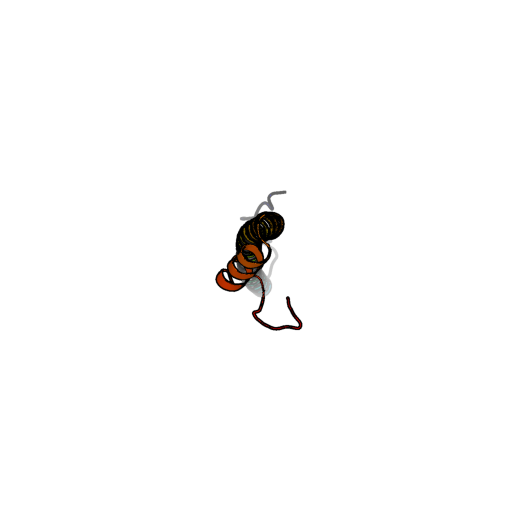 CA . ILE A 1 84 ? -19.369 -4.332 31.667 1.00 97.38 84 ILE A CA 1
ATOM 673 C C . ILE A 1 84 ? -20.333 -4.857 30.600 1.00 97.38 84 ILE A C 1
ATOM 675 O O . ILE A 1 84 ? -19.888 -5.215 29.513 1.00 97.38 84 ILE A O 1
ATOM 679 N N . GLN A 1 85 ? -21.645 -4.798 30.856 1.00 96.94 85 GLN A N 1
ATOM 680 C CA . GLN A 1 85 ? -22.664 -5.213 29.888 1.00 96.94 85 GLN A CA 1
ATOM 681 C C . GLN A 1 85 ? -22.518 -4.463 28.556 1.00 96.94 85 GLN A C 1
ATOM 683 O O . GLN A 1 85 ? -22.489 -5.087 27.502 1.00 96.94 85 GLN A O 1
ATOM 688 N N . PHE A 1 86 ? -22.345 -3.137 28.594 1.00 98.00 86 PHE A N 1
ATOM 689 C CA . PHE A 1 86 ? -22.148 -2.336 27.386 1.00 98.00 86 PHE A CA 1
ATOM 690 C C . PHE A 1 86 ? -20.883 -2.738 26.616 1.00 98.00 86 PHE A C 1
ATOM 692 O O . PHE A 1 86 ? -20.906 -2.799 25.389 1.00 98.00 86 PHE A O 1
ATOM 699 N N . LEU A 1 87 ? -19.771 -2.978 27.317 1.00 97.75 87 LEU A N 1
ATOM 700 C CA . LEU A 1 87 ? -18.517 -3.375 26.676 1.00 97.75 87 LEU A CA 1
ATOM 701 C C . LEU A 1 87 ? -18.629 -4.763 26.026 1.00 97.75 87 LEU A C 1
ATOM 703 O O . LEU A 1 87 ? -18.107 -4.942 24.929 1.00 97.75 87 LEU A O 1
ATOM 707 N N . ILE A 1 88 ? -19.347 -5.701 26.650 1.00 96.81 88 ILE A N 1
ATOM 708 C CA . ILE A 1 88 ? -19.620 -7.033 26.092 1.00 96.81 88 ILE A CA 1
ATOM 709 C C . ILE A 1 88 ? -20.545 -6.945 24.872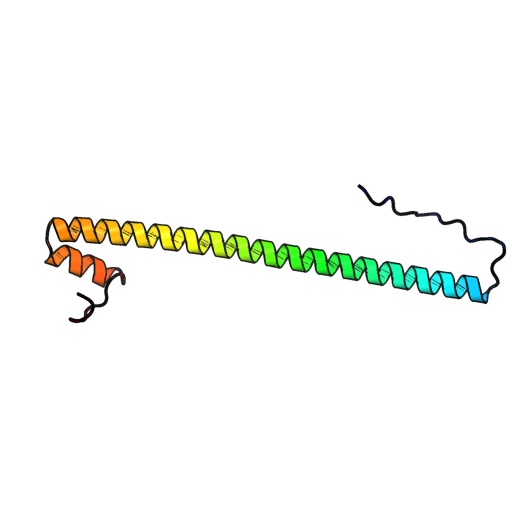 1.00 96.81 88 ILE A C 1
ATOM 711 O O . ILE A 1 88 ? -20.215 -7.483 23.823 1.00 96.81 88 ILE A O 1
ATOM 715 N N . GLU A 1 89 ? -21.663 -6.219 24.969 1.00 96.75 89 GLU A N 1
ATOM 716 C CA . GLU A 1 89 ? -22.635 -6.053 23.871 1.00 96.75 89 GLU A CA 1
ATOM 717 C C . GLU A 1 89 ? -22.048 -5.381 22.622 1.00 96.75 89 GLU A C 1
ATOM 719 O O . GLU A 1 89 ? -22.608 -5.508 21.537 1.00 96.75 89 GLU A O 1
ATOM 724 N N . ASN A 1 90 ? -20.947 -4.639 22.771 1.00 96.25 90 ASN A N 1
ATOM 725 C CA . ASN A 1 90 ? -20.248 -3.977 21.667 1.00 96.25 90 ASN A CA 1
ATOM 726 C C . ASN A 1 90 ? -18.970 -4.726 21.235 1.00 96.25 90 ASN A C 1
ATOM 728 O O . ASN A 1 90 ? -18.152 -4.142 20.524 1.00 96.25 90 ASN A O 1
ATOM 732 N N . ASP A 1 91 ? -18.758 -5.968 21.688 1.00 95.44 91 ASP A N 1
ATOM 733 C CA . ASP A 1 91 ? -17.572 -6.789 21.382 1.00 95.44 91 ASP A CA 1
ATOM 734 C C . ASP A 1 91 ? -16.230 -6.109 21.748 1.00 95.44 91 ASP A C 1
ATOM 736 O O . ASP A 1 91 ? -15.176 -6.308 21.126 1.00 95.44 91 ASP A O 1
ATOM 740 N N . LEU A 1 92 ? -16.262 -5.260 22.778 1.00 95.44 92 LEU A N 1
ATOM 741 C CA . LEU A 1 92 ? -15.098 -4.550 23.318 1.00 95.44 92 LEU A CA 1
ATOM 742 C C . LEU A 1 92 ? -14.476 -5.281 24.508 1.00 95.44 92 LEU A C 1
ATOM 744 O O . LEU A 1 92 ? -13.331 -4.993 24.852 1.00 95.44 92 LEU A O 1
ATOM 748 N N . LEU A 1 93 ? -15.224 -6.202 25.117 1.00 95.88 93 LEU A N 1
ATOM 749 C CA . LEU A 1 93 ? -14.820 -7.039 26.240 1.00 95.88 93 LEU A CA 1
ATOM 750 C C . LEU A 1 93 ? -15.426 -8.433 26.067 1.00 95.88 93 LEU A C 1
ATOM 752 O O . LEU A 1 93 ? -16.596 -8.556 25.711 1.00 95.88 93 LEU A O 1
ATOM 756 N N . LYS A 1 94 ? -14.652 -9.488 26.313 1.00 95.00 94 LYS A N 1
ATOM 757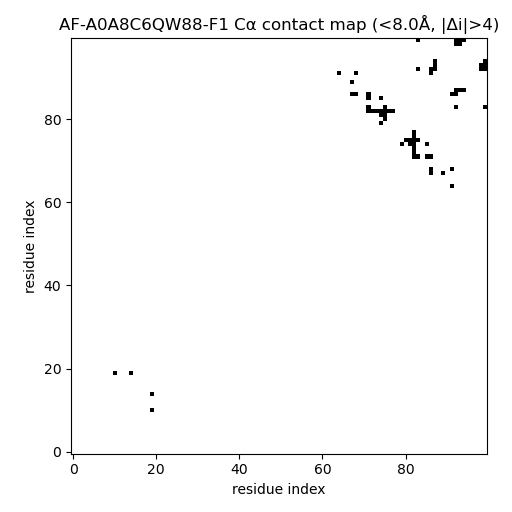 C CA . LYS A 1 94 ? -15.179 -10.855 26.281 1.00 95.00 94 LYS A CA 1
ATOM 758 C C . LYS A 1 94 ? -15.907 -11.159 27.585 1.00 95.00 94 LYS A C 1
ATOM 760 O O . LYS A 1 94 ? -15.499 -10.716 28.651 1.00 95.00 94 LYS A O 1
ATOM 765 N N . ASN A 1 95 ? -16.975 -11.944 27.500 1.00 94.81 95 ASN A N 1
ATOM 766 C CA . ASN A 1 95 ? -17.744 -12.359 28.670 1.00 94.81 95 ASN A CA 1
ATOM 767 C C . ASN A 1 95 ? -17.122 -13.597 29.343 1.00 94.81 95 ASN A C 1
ATOM 769 O O . ASN A 1 95 ? -17.726 -14.670 29.362 1.00 94.81 95 ASN A O 1
ATOM 773 N N . THR A 1 96 ? -15.888 -13.463 29.823 1.00 94.75 96 THR A N 1
ATOM 774 C CA . THR A 1 96 ? -15.144 -14.498 30.560 1.00 94.75 96 THR A CA 1
ATOM 775 C C . THR A 1 96 ? -14.671 -13.915 31.892 1.00 94.75 96 THR A C 1
ATOM 777 O O . THR A 1 96 ? -14.541 -12.700 32.028 1.00 94.75 96 THR A O 1
ATOM 780 N N . CYS A 1 97 ? -14.429 -14.758 32.898 1.00 89.62 97 CYS A N 1
ATOM 781 C CA . CYS A 1 97 ? -13.951 -14.276 34.197 1.00 89.62 97 CYS A CA 1
ATOM 782 C C . CYS A 1 97 ? -12.518 -13.735 34.134 1.00 89.62 97 CYS A C 1
ATOM 784 O O . CYS A 1 97 ? -12.151 -12.918 34.965 1.00 89.62 97 CYS A O 1
ATOM 786 N N . GLU A 1 98 ? -11.713 -14.204 33.183 1.00 93.00 98 GLU A N 1
ATOM 787 C CA . GLU A 1 98 ? -10.327 -13.780 32.997 1.00 93.00 98 GLU A CA 1
ATOM 788 C C . GLU A 1 98 ? -10.219 -12.409 32.319 1.00 93.00 98 GLU A C 1
ATOM 790 O O . GLU A 1 98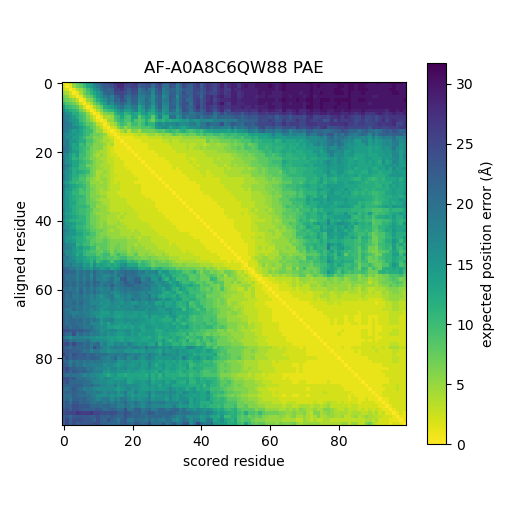 ? -9.255 -11.686 32.568 1.00 93.00 98 GLU A O 1
ATOM 795 N N . ASP A 1 99 ? -11.181 -12.063 31.455 1.00 89.69 99 ASP A N 1
ATOM 796 C CA . ASP A 1 99 ? -11.180 -10.797 30.718 1.00 89.69 99 ASP A CA 1
ATOM 797 C C . ASP A 1 99 ? -11.883 -9.647 31.483 1.00 89.69 99 ASP A C 1
ATOM 799 O O . ASP A 1 99 ? -11.598 -8.487 31.187 1.00 89.69 99 ASP A O 1
ATOM 803 N N . ILE A 1 100 ? -12.779 -9.939 32.443 1.00 88.50 100 ILE A N 1
ATOM 804 C CA . ILE A 1 100 ? -13.562 -8.964 33.251 1.00 88.50 100 ILE A CA 1
ATOM 805 C C . ILE A 1 100 ? -12.793 -8.488 34.490 1.00 88.50 100 ILE A C 1
ATOM 807 O O . ILE A 1 100 ? -12.785 -7.253 34.718 1.00 88.50 100 ILE A O 1
#

pLDDT: mean 88.8, std 14.54, range [38.31, 98.38]

Solvent-accessible surface area (backbone atoms only — not comparable to full-atom values): 5812 Å² total; per-residue (Å²): 132,83,82,77,76,76,88,73,74,75,74,68,86,85,58,52,74,66,55,52,52,50,51,50,52,50,53,51,52,50,51,53,52,51,52,53,54,50,51,53,52,52,54,51,52,52,54,52,52,51,52,52,54,48,50,55,50,52,51,51,51,51,52,53,51,52,51,52,51,55,49,23,52,54,37,25,76,76,37,56,68,60,8,52,49,50,24,37,80,66,76,72,38,63,97,43,87,88,72,104

Foldseek 3Di:
DPPPPPPDPDDPPPDDPVRVVVVVVVVVVVVVVVVVVVVVVVVVVVVVVVVVVVVVVVVVVVVVLVVQLVVLVVLCVVPVVRSQVSCCVVVNFPPDPVGD

Mean predicted aligned error: 10.44 Å

InterPro domains:
  IPR000904 Sec7 domain [PF01369] (65-100)
  IPR035999 Sec7 domain superfamily [SSF48425] (62-100)

Organism: Nannospalax galili (NCBI:txid1026970)

Secondary structure (DSSP, 8-state):
------TT----TT--HHHHHHHHHHHHHHHHHHHHHHHHHHHHHHHHHHHHHHHHHHHHHHHHHHHHHHHHHHHHHH-HHHHHHHHHHTTSS-SSTTT-

Sequence (100 aa):
MVLKEGEGEDVPSDLTAEERQELENIRRRKQELLADIQRLKDEIAEVANEIESLGSTEERKNMQRNKQVAMGRKKFNMDPKKGIQFLIENDLLKNTCEDI

Radius of gyration: 31.69 Å; Cα contacts (8 Å, |Δi|>4): 35; chains: 1; bounding box: 52×33×81 Å